Protein AF-A0A9P5X0Z3-F1 (afdb_monomer)

Structure (mmCIF, N/CA/C/O back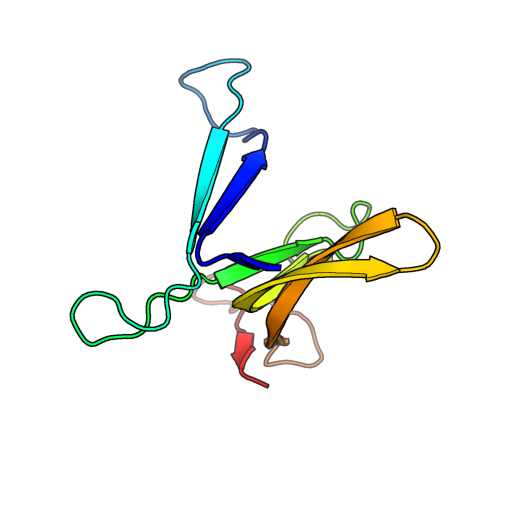bone):
data_AF-A0A9P5X0Z3-F1
#
_entry.id   AF-A0A9P5X0Z3-F1
#
loop_
_atom_site.group_PDB
_atom_site.id
_atom_site.type_symbol
_atom_site.label_atom_id
_atom_site.label_alt_id
_atom_site.label_comp_id
_atom_site.label_asym_id
_atom_site.label_entity_id
_atom_site.label_seq_id
_atom_site.pdbx_PDB_ins_code
_atom_site.Cartn_x
_atom_site.Cartn_y
_atom_site.Cartn_z
_atom_site.occupa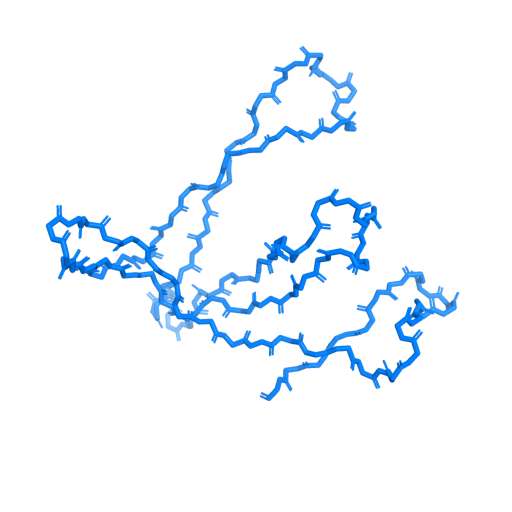ncy
_atom_site.B_iso_or_equiv
_atom_site.auth_seq_id
_atom_site.auth_comp_id
_atom_site.auth_asym_id
_atom_site.auth_atom_id
_atom_site.pdbx_PDB_model_num
ATOM 1 N N . HIS A 1 1 ? -5.831 -3.107 16.925 1.00 87.56 1 HIS A N 1
ATOM 2 C CA . HIS A 1 1 ? -6.815 -2.047 16.635 1.00 87.56 1 HIS A CA 1
ATOM 3 C C . HIS A 1 1 ? -7.000 -1.907 15.132 1.00 87.56 1 HIS A C 1
ATOM 5 O O . HIS A 1 1 ? -6.111 -2.311 14.401 1.00 87.56 1 HIS A O 1
ATOM 11 N N . VAL A 1 2 ? -8.141 -1.394 14.666 1.00 91.38 2 VAL A N 1
ATOM 12 C CA . VAL A 1 2 ? -8.406 -1.146 13.235 1.00 91.38 2 VAL A CA 1
ATOM 13 C C . VAL A 1 2 ? -8.251 0.344 12.940 1.00 91.38 2 VAL A C 1
ATOM 15 O O . VAL A 1 2 ? -8.675 1.174 13.743 1.00 91.38 2 VAL A O 1
ATOM 18 N N . HIS A 1 3 ? -7.656 0.670 11.795 1.00 91.12 3 HIS A N 1
ATOM 19 C CA . HIS A 1 3 ? -7.398 2.026 11.330 1.00 91.12 3 HIS A CA 1
ATOM 20 C C . HIS A 1 3 ? -7.941 2.195 9.903 1.00 91.12 3 HIS A C 1
ATOM 22 O O . HIS A 1 3 ? -7.767 1.322 9.056 1.00 91.12 3 HIS A O 1
ATOM 28 N N . HIS A 1 4 ? -8.601 3.324 9.638 1.00 90.25 4 HIS A N 1
ATOM 29 C CA . HIS A 1 4 ? -9.154 3.645 8.312 1.00 90.25 4 HIS A CA 1
ATOM 30 C C . HIS A 1 4 ? -8.214 4.482 7.451 1.00 90.25 4 HIS A C 1
ATOM 32 O O . HIS A 1 4 ? -8.464 4.676 6.263 1.00 90.25 4 HIS A O 1
ATOM 38 N N . THR A 1 5 ? -7.154 5.011 8.055 1.00 90.94 5 THR A N 1
ATOM 39 C CA . THR A 1 5 ? -6.139 5.798 7.372 1.00 90.94 5 THR A CA 1
ATOM 40 C C . THR A 1 5 ? -4.768 5.526 7.970 1.00 90.94 5 THR A C 1
ATOM 42 O O . THR A 1 5 ? -4.639 5.159 9.140 1.00 90.94 5 THR A O 1
ATOM 45 N N . THR A 1 6 ? -3.740 5.732 7.159 1.00 92.81 6 THR A N 1
ATOM 46 C CA . THR A 1 6 ? -2.345 5.823 7.594 1.00 92.81 6 THR A CA 1
ATOM 47 C C . THR A 1 6 ? -1.651 6.939 6.820 1.00 92.81 6 THR A C 1
ATOM 49 O O . THR A 1 6 ? -2.180 7.420 5.820 1.00 92.81 6 THR A O 1
ATOM 52 N N . THR A 1 7 ? -0.473 7.366 7.258 1.00 91.44 7 THR A N 1
ATOM 53 C CA . THR A 1 7 ? 0.312 8.390 6.561 1.00 91.44 7 THR A CA 1
ATOM 54 C C . THR A 1 7 ? 1.643 7.794 6.138 1.00 91.44 7 THR A C 1
ATOM 56 O O . THR A 1 7 ? 2.382 7.274 6.969 1.00 91.44 7 THR A O 1
ATOM 59 N N . ALA A 1 8 ? 1.945 7.886 4.846 1.00 87.50 8 ALA A N 1
ATOM 60 C CA . ALA A 1 8 ? 3.238 7.548 4.281 1.00 87.50 8 ALA A CA 1
ATOM 61 C C . ALA A 1 8 ? 4.075 8.811 4.101 1.00 87.50 8 ALA A C 1
ATOM 63 O O . ALA A 1 8 ? 3.594 9.845 3.634 1.00 87.50 8 ALA A O 1
ATOM 64 N N . THR A 1 9 ? 5.348 8.694 4.443 1.00 85.75 9 THR A N 1
ATOM 65 C CA . THR A 1 9 ? 6.312 9.783 4.422 1.00 85.75 9 THR A CA 1
ATOM 66 C C . THR A 1 9 ? 7.455 9.375 3.502 1.00 85.75 9 THR A C 1
ATOM 68 O O . THR A 1 9 ? 8.127 8.386 3.778 1.00 85.75 9 THR A O 1
ATOM 71 N N . PHE A 1 10 ? 7.663 10.090 2.396 1.00 78.00 10 PHE A N 1
ATOM 72 C CA . PHE A 1 10 ? 8.670 9.721 1.396 1.00 78.00 10 PHE A CA 1
ATOM 73 C C . PHE A 1 10 ? 9.341 10.939 0.760 1.00 78.00 10 PHE A C 1
ATOM 75 O O . PHE A 1 10 ? 8.840 12.062 0.811 1.00 78.00 10 PHE A O 1
ATOM 82 N N . PHE A 1 11 ? 10.5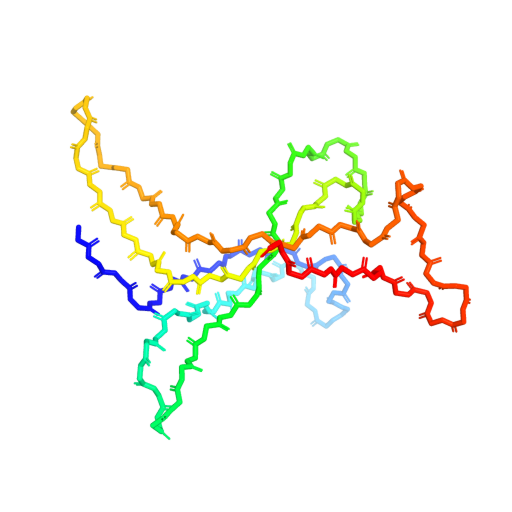12 10.702 0.172 1.00 73.38 11 PHE A N 1
ATOM 83 C CA . PHE A 1 11 ? 11.295 11.712 -0.528 1.00 73.38 11 PHE A CA 1
ATOM 84 C C . PHE A 1 11 ? 11.095 11.572 -2.037 1.00 73.38 11 PHE A C 1
ATOM 86 O O . PHE A 1 11 ? 11.352 10.506 -2.594 1.00 73.38 11 PHE A O 1
ATOM 93 N N . THR A 1 12 ? 10.656 12.634 -2.713 1.00 66.50 12 THR A N 1
ATOM 94 C CA . THR A 1 12 ? 10.534 12.639 -4.177 1.00 66.50 12 THR A CA 1
ATOM 95 C C . THR A 1 12 ? 11.745 13.307 -4.820 1.00 66.50 12 THR A C 1
ATOM 97 O O . THR A 1 12 ? 11.965 14.497 -4.591 1.00 66.50 12 THR A O 1
ATOM 100 N N . PRO A 1 13 ? 12.507 12.601 -5.674 1.00 60.31 13 PRO A N 1
ATOM 101 C CA . PRO A 1 13 ? 13.699 13.162 -6.314 1.00 60.31 13 PRO A CA 1
ATOM 102 C C . PRO A 1 13 ? 13.387 14.220 -7.386 1.00 60.31 13 PRO A C 1
ATOM 104 O O . PRO A 1 13 ? 14.275 14.968 -7.779 1.00 60.31 13 PRO A O 1
ATOM 107 N N . SER A 1 14 ? 12.144 14.291 -7.871 1.00 57.44 14 SER A N 1
ATOM 108 C CA . SER A 1 14 ? 11.732 15.128 -9.006 1.00 57.44 14 SER A CA 1
ATOM 109 C C . SER A 1 14 ? 11.165 16.499 -8.629 1.00 57.44 14 SER A C 1
ATOM 111 O O . SER A 1 14 ? 10.751 17.242 -9.519 1.00 57.44 14 SER A O 1
ATOM 113 N N . ASP A 1 15 ? 11.104 16.849 -7.342 1.00 55.53 15 ASP A N 1
ATOM 114 C CA . ASP A 1 15 ? 10.463 18.094 -6.913 1.00 55.53 15 ASP A CA 1
ATOM 115 C C . ASP A 1 15 ? 11.412 19.293 -7.104 1.00 55.53 15 ASP A C 1
ATOM 117 O O . ASP A 1 15 ? 12.107 19.753 -6.196 1.00 55.53 15 ASP A O 1
ATOM 121 N N . LEU A 1 16 ? 11.464 19.790 -8.344 1.00 52.91 16 LEU A N 1
ATOM 122 C CA . LEU A 1 16 ? 12.285 20.930 -8.776 1.00 52.91 16 LEU A CA 1
ATOM 123 C C . LEU A 1 16 ? 11.993 22.220 -7.988 1.00 52.91 16 LEU A C 1
ATOM 125 O O . LEU A 1 16 ? 12.797 23.151 -8.011 1.00 52.91 16 LEU A O 1
ATOM 129 N N . CYS A 1 17 ? 10.864 22.292 -7.278 1.00 57.06 17 CYS A N 1
ATOM 130 C CA . CYS A 1 17 ? 10.453 23.480 -6.536 1.00 57.06 17 CYS A CA 1
ATOM 131 C C . CYS A 1 17 ? 10.895 23.497 -5.066 1.00 57.06 17 CYS A C 1
ATOM 133 O O . CYS A 1 17 ? 10.707 24.520 -4.401 1.00 57.06 17 CYS A O 1
ATOM 135 N N . ARG A 1 18 ? 11.500 22.424 -4.536 1.00 48.59 18 ARG A N 1
ATOM 136 C CA . ARG A 1 18 ? 12.047 22.443 -3.174 1.00 48.59 18 ARG A CA 1
ATOM 137 C C . ARG A 1 18 ? 13.119 21.378 -2.990 1.00 48.59 18 ARG A C 1
ATOM 139 O O . ARG A 1 18 ? 12.833 20.226 -2.685 1.00 48.59 18 ARG A O 1
ATOM 146 N N . ALA A 1 19 ? 14.375 21.795 -3.113 1.00 49.66 19 ALA A N 1
ATOM 147 C CA . ALA A 1 19 ? 15.508 20.992 -2.678 1.00 49.66 19 ALA A CA 1
ATOM 148 C C . ALA A 1 19 ? 15.277 20.520 -1.227 1.00 49.66 19 ALA A C 1
ATOM 150 O O . ALA A 1 19 ? 15.306 21.326 -0.298 1.00 49.66 19 ALA A O 1
ATOM 151 N N . GLY A 1 20 ? 15.007 19.225 -1.038 1.00 57.41 20 GLY A N 1
ATOM 152 C CA . GLY A 1 20 ? 14.995 18.606 0.286 1.00 57.41 20 GLY A CA 1
ATOM 153 C C . GLY A 1 20 ? 13.643 18.419 0.991 1.00 57.41 20 GLY A C 1
ATOM 154 O O . GLY A 1 20 ? 13.672 18.114 2.181 1.00 57.41 20 GLY A O 1
ATOM 155 N N . SER A 1 21 ? 12.471 18.590 0.359 1.00 63.56 21 SER A N 1
ATOM 156 C CA . SER A 1 21 ? 11.206 18.387 1.094 1.00 63.56 21 SER A CA 1
ATOM 157 C C . SER A 1 21 ? 10.739 16.941 1.188 1.00 63.56 21 SER A C 1
ATOM 159 O O . SER A 1 21 ? 10.613 16.227 0.199 1.00 63.56 21 SER A O 1
ATOM 161 N N . LEU A 1 22 ? 10.411 16.560 2.418 1.00 77.00 22 LEU A N 1
ATOM 162 C CA . LEU A 1 22 ? 9.710 15.342 2.780 1.00 77.00 22 LEU A CA 1
ATOM 163 C C . LEU A 1 22 ? 8.220 15.487 2.442 1.00 77.00 22 LEU A C 1
ATOM 165 O O . LEU A 1 22 ? 7.571 16.417 2.925 1.00 77.00 22 LEU A O 1
ATOM 169 N N . LEU A 1 23 ? 7.672 14.583 1.633 1.00 81.88 23 LEU A N 1
ATOM 170 C CA . LEU A 1 23 ? 6.242 14.550 1.341 1.00 81.88 23 LEU A CA 1
ATOM 171 C C . LEU A 1 23 ? 5.531 13.613 2.307 1.00 81.88 23 LEU A C 1
ATOM 173 O O . LEU A 1 23 ? 6.013 12.521 2.603 1.00 81.88 23 LEU A O 1
ATOM 177 N N . HIS A 1 24 ? 4.365 14.046 2.779 1.00 84.56 24 HIS A N 1
ATOM 178 C CA . HIS A 1 24 ? 3.432 13.227 3.540 1.00 84.56 24 HIS A CA 1
ATOM 179 C C . HIS A 1 24 ? 2.194 12.987 2.684 1.00 84.56 24 HIS A C 1
ATOM 181 O O . HIS A 1 24 ? 1.567 13.937 2.216 1.00 84.56 24 HIS A O 1
A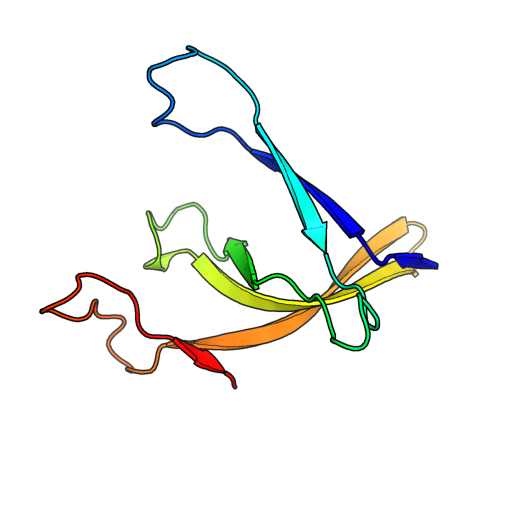TOM 187 N N . LYS A 1 25 ? 1.825 11.722 2.504 1.00 89.31 25 LYS A N 1
ATOM 188 C CA . LYS A 1 25 ? 0.602 11.316 1.819 1.00 89.31 25 LYS A CA 1
ATOM 189 C C . LYS A 1 25 ? -0.234 10.458 2.753 1.00 89.31 25 LYS A C 1
ATOM 191 O O . LYS A 1 25 ? 0.252 9.465 3.285 1.00 89.31 25 LYS A O 1
ATOM 196 N N . THR A 1 26 ? -1.487 10.842 2.955 1.00 91.31 26 THR A N 1
ATOM 197 C CA . THR A 1 26 ? -2.453 10.004 3.667 1.00 91.31 26 THR A CA 1
ATOM 198 C C . THR A 1 26 ? -2.993 8.942 2.715 1.00 91.31 26 THR A C 1
ATOM 200 O O . THR A 1 26 ? -3.296 9.245 1.564 1.00 91.31 26 THR A O 1
ATOM 203 N N . ILE A 1 27 ? -3.056 7.706 3.200 1.00 92.69 27 ILE A N 1
ATOM 204 C CA . ILE A 1 27 ? -3.569 6.529 2.503 1.00 92.69 27 ILE A CA 1
ATOM 205 C C . ILE A 1 27 ? -4.844 6.096 3.221 1.00 92.69 27 ILE A C 1
ATOM 207 O O . ILE A 1 27 ? -4.863 6.000 4.452 1.00 92.69 27 ILE A O 1
ATOM 211 N N . HIS A 1 28 ? -5.894 5.830 2.456 1.00 91.81 28 HIS A N 1
ATOM 212 C CA . HIS A 1 28 ? -7.234 5.527 2.937 1.00 91.81 28 HIS A CA 1
ATOM 213 C C . HIS A 1 28 ? -7.608 4.053 2.713 1.00 91.81 28 HIS A C 1
ATOM 215 O O . HIS A 1 28 ? -7.320 3.466 1.675 1.00 91.81 28 HIS A O 1
ATOM 221 N N . SER A 1 29 ? -8.279 3.466 3.704 1.00 91.81 29 SER A N 1
ATOM 222 C CA . SER A 1 29 ? -8.963 2.164 3.654 1.00 91.81 29 SER A CA 1
ATOM 223 C C . SER A 1 29 ? -10.343 2.286 4.311 1.00 91.81 29 SER A C 1
ATOM 225 O O . SER A 1 29 ? -10.741 1.538 5.207 1.00 91.81 29 SER A O 1
ATOM 227 N N . THR A 1 30 ? -11.071 3.335 3.926 1.00 88.75 30 THR A N 1
ATOM 228 C CA . THR A 1 30 ? -12.364 3.673 4.520 1.00 88.75 30 THR A CA 1
ATOM 229 C C . THR A 1 30 ? -13.460 2.854 3.829 1.00 88.75 30 THR A C 1
ATOM 231 O O . THR A 1 30 ? -13.738 3.094 2.655 1.00 88.75 30 THR A O 1
ATOM 234 N N . PRO A 1 31 ? -14.134 1.919 4.527 1.00 77.69 31 PRO A N 1
ATOM 235 C CA . PRO A 1 31 ? -15.134 1.042 3.910 1.00 77.69 31 PRO A CA 1
ATOM 236 C C . PRO A 1 31 ? -16.393 1.799 3.462 1.00 77.69 31 PRO A C 1
ATOM 238 O O . PRO A 1 31 ? -17.111 1.347 2.579 1.00 77.69 31 PRO A O 1
ATOM 241 N N . THR A 1 32 ? -16.669 2.962 4.058 1.00 79.25 32 THR A N 1
ATOM 242 C CA . THR A 1 32 ? -17.819 3.803 3.713 1.00 79.25 32 THR A CA 1
ATOM 243 C C . THR A 1 32 ? -17.422 5.274 3.661 1.00 79.25 32 THR A C 1
ATOM 245 O O . THR A 1 32 ? -17.358 5.956 4.683 1.00 79.25 32 THR A O 1
ATOM 248 N N . PHE A 1 33 ? -17.209 5.780 2.456 1.00 75.75 33 PHE A N 1
ATOM 249 C CA . PHE A 1 33 ? -17.020 7.183 2.133 1.00 75.75 33 PHE A CA 1
ATOM 250 C C . PHE A 1 33 ? -18.054 7.603 1.081 1.00 75.75 33 PHE A C 1
ATOM 252 O O . PHE A 1 33 ? -18.083 7.084 -0.027 1.00 75.75 33 PHE A O 1
ATOM 259 N N . HIS A 1 34 ? -18.976 8.499 1.443 1.00 78.56 34 HIS A N 1
ATOM 260 C CA . HIS A 1 34 ? -20.092 8.914 0.573 1.00 78.56 34 HIS A CA 1
ATOM 261 C C . HIS A 1 34 ? -20.880 7.756 -0.085 1.00 78.56 34 HIS A C 1
ATOM 263 O O . HIS A 1 34 ? -21.316 7.869 -1.226 1.00 78.56 34 HIS A O 1
ATOM 269 N N . LYS A 1 35 ? -21.138 6.672 0.666 1.00 77.94 35 LYS A N 1
ATOM 270 C CA . LYS A 1 35 ? -21.817 5.435 0.208 1.00 77.94 35 LYS A CA 1
ATOM 271 C C . LYS A 1 35 ? -21.008 4.560 -0.765 1.00 77.94 35 LYS A C 1
ATOM 273 O O . LYS A 1 35 ? -21.574 3.634 -1.335 1.00 77.94 35 LYS A O 1
ATOM 278 N N . GLN A 1 36 ? -19.715 4.818 -0.914 1.00 78.69 36 GLN A N 1
ATOM 279 C CA . GLN A 1 36 ? -18.784 4.001 -1.686 1.00 78.69 36 GLN A CA 1
ATOM 280 C C . GLN A 1 36 ? -17.577 3.636 -0.816 1.00 78.69 36 GLN A C 1
ATOM 282 O O . GLN A 1 36 ? -17.293 4.308 0.171 1.00 78.69 36 GLN A O 1
ATOM 287 N N . GLU A 1 37 ? -16.872 2.565 -1.140 1.00 82.50 37 GLU A N 1
ATOM 288 C CA . GLU A 1 37 ? -15.588 2.274 -0.507 1.00 82.50 37 GLU A CA 1
ATOM 289 C C . GLU A 1 37 ? -14.500 3.223 -1.030 1.00 82.50 37 GLU A C 1
ATOM 291 O O . GLU A 1 37 ? -14.403 3.481 -2.230 1.00 82.50 37 GLU A O 1
ATOM 296 N N . TRP A 1 38 ? -13.689 3.766 -0.120 1.00 86.69 38 TRP A N 1
ATOM 297 C CA . TRP A 1 38 ? -12.485 4.519 -0.462 1.00 86.69 38 TRP A CA 1
ATOM 298 C C . TRP A 1 38 ? -11.268 3.765 0.053 1.00 86.69 38 TRP A C 1
ATOM 300 O O . TRP A 1 38 ? -10.835 3.919 1.198 1.00 86.69 38 TRP A O 1
ATOM 310 N N . GLN A 1 39 ? -10.735 2.941 -0.836 1.00 90.31 39 GLN A N 1
ATOM 311 C CA . GLN A 1 39 ? -9.545 2.135 -0.635 1.00 90.31 39 GLN A CA 1
ATOM 312 C C . GLN A 1 39 ? -8.492 2.592 -1.641 1.00 90.31 39 GLN A C 1
ATOM 314 O O . GLN A 1 39 ? -8.748 2.624 -2.848 1.00 90.31 39 GLN A O 1
ATOM 319 N N . ASP A 1 40 ? -7.327 2.982 -1.145 1.00 92.62 40 ASP A N 1
ATOM 320 C CA . ASP A 1 40 ? -6.233 3.459 -1.978 1.00 92.62 40 ASP A CA 1
ATOM 321 C C . ASP A 1 40 ? -5.367 2.297 -2.482 1.00 92.62 40 ASP A C 1
ATOM 323 O O . ASP A 1 40 ? -5.213 1.259 -1.834 1.00 92.62 40 ASP A O 1
ATOM 327 N N . THR A 1 41 ? -4.766 2.496 -3.655 1.00 91.94 41 THR A N 1
ATOM 328 C CA . THR A 1 41 ? -3.746 1.598 -4.210 1.00 91.94 41 THR A CA 1
ATOM 329 C C . THR A 1 41 ? -2.358 2.087 -3.810 1.00 91.94 41 THR A C 1
ATOM 331 O O . THR A 1 41 ? -2.072 3.286 -3.863 1.00 91.94 41 THR A O 1
ATOM 334 N N . VAL A 1 42 ? -1.494 1.160 -3.408 1.00 92.00 42 VAL A N 1
ATOM 335 C CA . VAL A 1 42 ? -0.151 1.437 -2.896 1.00 92.00 42 VAL A CA 1
ATOM 336 C C . VAL A 1 42 ? 0.907 0.637 -3.646 1.00 92.00 42 VAL A C 1
ATOM 338 O O . VAL A 1 42 ? 0.644 -0.461 -4.135 1.00 92.00 42 VAL A O 1
ATOM 341 N N . PHE A 1 43 ? 2.120 1.190 -3.693 1.00 90.38 43 PHE A N 1
ATOM 342 C CA . PHE A 1 43 ? 3.314 0.439 -4.064 1.00 90.38 43 PHE A CA 1
ATOM 343 C C . PHE A 1 43 ? 3.927 -0.199 -2.823 1.00 90.38 43 PHE A C 1
ATOM 345 O O . PHE A 1 43 ? 4.032 0.444 -1.777 1.00 90.38 43 PHE A O 1
ATOM 352 N N . ILE A 1 44 ? 4.356 -1.447 -2.960 1.00 89.62 44 ILE A N 1
ATOM 353 C CA . ILE A 1 44 ? 5.035 -2.210 -1.918 1.00 89.62 44 ILE A CA 1
ATOM 354 C C . ILE A 1 44 ? 6.433 -2.535 -2.422 1.00 89.62 44 ILE A C 1
ATOM 356 O O . ILE A 1 44 ? 6.600 -3.141 -3.476 1.00 89.62 44 ILE A O 1
ATOM 360 N N . GLU A 1 45 ? 7.443 -2.114 -1.671 1.00 89.50 45 GLU A N 1
ATOM 361 C CA . GLU A 1 45 ? 8.835 -2.409 -1.986 1.00 89.50 45 GLU A CA 1
ATOM 362 C C . GLU A 1 45 ? 9.136 -3.882 -1.691 1.00 89.50 45 GLU A C 1
ATOM 364 O O . GLU A 1 45 ? 9.094 -4.311 -0.539 1.00 89.50 45 GLU A O 1
ATOM 369 N N . LEU A 1 46 ? 9.432 -4.660 -2.736 1.00 83.75 46 LEU A N 1
ATOM 370 C CA . LEU A 1 46 ? 9.847 -6.057 -2.597 1.00 83.75 46 LEU A CA 1
ATOM 371 C C . LEU A 1 46 ? 11.370 -6.158 -2.454 1.00 83.75 46 LEU A C 1
ATOM 373 O O . LEU A 1 46 ? 11.878 -6.923 -1.636 1.00 83.75 46 LEU A O 1
ATOM 377 N N . ASN A 1 47 ? 12.103 -5.390 -3.265 1.00 83.19 47 ASN A N 1
ATOM 378 C CA . ASN A 1 47 ? 13.560 -5.360 -3.250 1.00 83.19 47 ASN A CA 1
ATOM 379 C C . ASN A 1 47 ? 14.090 -3.992 -3.696 1.00 83.19 47 ASN A C 1
ATOM 381 O O . ASN A 1 47 ? 14.139 -3.705 -4.892 1.00 83.19 47 ASN A O 1
ATOM 385 N N . GLY A 1 48 ? 14.575 -3.196 -2.742 1.00 83.12 48 GLY A N 1
ATOM 386 C CA . GLY A 1 48 ? 15.135 -1.863 -2.993 1.00 83.12 48 GLY A CA 1
ATOM 387 C C . GLY A 1 48 ? 16.379 -1.819 -3.880 1.00 83.12 48 GLY A C 1
ATOM 388 O O . GLY A 1 48 ? 16.771 -0.747 -4.334 1.00 83.12 48 GLY A O 1
ATOM 389 N N . ASN A 1 49 ? 17.004 -2.966 -4.169 1.00 88.69 49 ASN A N 1
ATOM 390 C 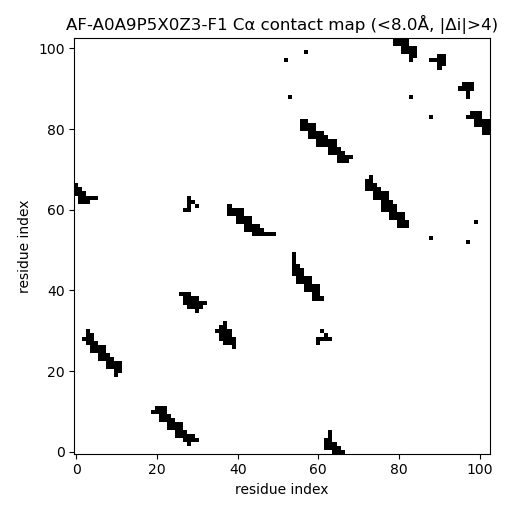CA . ASN A 1 49 ? 18.124 -3.033 -5.110 1.00 88.69 49 ASN A CA 1
ATOM 391 C C . ASN A 1 49 ? 17.672 -3.073 -6.576 1.00 88.69 49 ASN A C 1
ATOM 393 O O . ASN A 1 49 ? 18.492 -2.849 -7.467 1.00 88.69 49 ASN A O 1
ATOM 397 N N . ILE A 1 50 ? 16.401 -3.392 -6.843 1.00 85.94 50 ILE A N 1
ATOM 398 C CA . ILE A 1 50 ? 15.857 -3.427 -8.199 1.00 85.94 50 ILE A CA 1
ATOM 399 C C . ILE A 1 50 ? 15.211 -2.066 -8.475 1.00 85.94 50 ILE A C 1
ATOM 401 O O . ILE A 1 50 ? 14.221 -1.718 -7.832 1.00 85.94 50 ILE A O 1
ATOM 405 N N . PRO A 1 51 ? 15.746 -1.273 -9.415 1.00 82.50 51 PRO A N 1
ATOM 406 C CA . PRO A 1 51 ? 15.217 0.053 -9.673 1.00 82.50 51 PRO A CA 1
ATOM 407 C C . PRO A 1 51 ? 13.856 -0.005 -10.376 1.00 82.50 51 PRO A C 1
ATOM 409 O O . PRO A 1 51 ? 13.622 -0.816 -11.275 1.00 82.50 51 PRO A O 1
ATOM 412 N N . GLY A 1 52 ? 12.990 0.943 -10.021 1.00 83.81 52 GLY A N 1
ATOM 413 C CA . GLY A 1 52 ? 11.709 1.168 -10.687 1.00 83.81 52 GLY A CA 1
ATOM 414 C C . GLY A 1 52 ? 10.663 0.092 -10.394 1.00 83.81 52 GLY A C 1
ATOM 415 O O . GLY A 1 52 ? 10.733 -0.611 -9.390 1.00 83.81 52 GLY A O 1
ATOM 416 N N . MET A 1 53 ? 9.680 -0.029 -11.289 1.00 83.69 53 MET A N 1
ATOM 417 C CA . MET A 1 53 ? 8.510 -0.892 -11.094 1.00 83.69 53 MET A CA 1
ATOM 418 C C . MET A 1 53 ? 8.865 -2.371 -10.899 1.00 83.69 53 MET A C 1
ATOM 420 O O . MET A 1 53 ? 8.180 -3.063 -10.165 1.00 83.69 53 MET A O 1
ATOM 424 N N . LYS A 1 54 ? 9.969 -2.855 -11.480 1.00 82.50 54 LYS A N 1
ATOM 425 C CA . LYS A 1 54 ? 10.402 -4.258 -11.341 1.00 82.50 54 LYS A CA 1
ATOM 426 C C . LYS A 1 54 ? 10.756 -4.654 -9.899 1.00 82.50 54 LYS A C 1
ATOM 428 O O . LYS A 1 54 ? 10.801 -5.840 -9.595 1.00 82.50 54 LYS A O 1
ATOM 433 N N . GLY A 1 55 ? 11.060 -3.684 -9.034 1.00 85.62 55 GLY A N 1
ATOM 434 C CA . GLY A 1 55 ? 11.312 -3.900 -7.605 1.00 85.62 55 GLY A CA 1
ATOM 435 C C . GLY A 1 55 ? 10.091 -3.660 -6.715 1.00 85.62 55 GLY A C 1
ATOM 436 O O . GLY A 1 55 ? 10.194 -3.790 -5.492 1.00 85.62 55 GLY A O 1
ATOM 437 N N . LEU 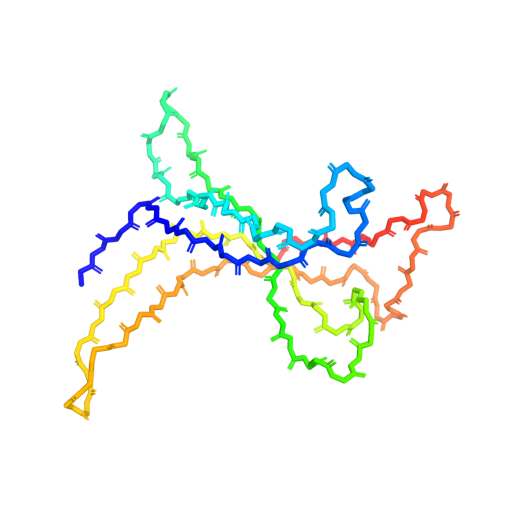A 1 56 ? 8.957 -3.287 -7.313 1.00 88.56 56 LEU A N 1
ATOM 438 C CA . LEU A 1 56 ? 7.740 -2.881 -6.628 1.00 88.56 56 LEU A CA 1
ATOM 439 C C . LEU A 1 56 ? 6.594 -3.832 -6.969 1.00 88.56 56 LEU A C 1
ATOM 441 O O . LEU A 1 56 ? 6.462 -4.305 -8.091 1.00 88.56 56 LEU A O 1
ATOM 445 N N . LEU A 1 57 ? 5.729 -4.058 -5.992 1.00 89.38 57 LEU A N 1
ATOM 446 C CA . LEU A 1 57 ? 4.423 -4.670 -6.184 1.00 89.38 57 LEU A CA 1
ATOM 447 C C . LEU A 1 57 ? 3.342 -3.607 -6.048 1.00 89.38 57 LEU A C 1
ATOM 449 O O . LEU A 1 57 ? 3.545 -2.572 -5.408 1.00 89.38 57 LEU A O 1
ATOM 453 N N . VAL A 1 58 ? 2.184 -3.876 -6.634 1.00 91.25 58 VAL A N 1
ATOM 454 C CA . VAL A 1 58 ? 1.010 -3.014 -6.525 1.00 91.25 58 VAL A CA 1
ATOM 455 C C . VAL A 1 58 ? -0.045 -3.759 -5.737 1.00 91.25 58 VAL A C 1
ATOM 457 O O . VAL A 1 58 ? -0.296 -4.937 -5.980 1.00 91.25 58 VAL A O 1
ATOM 460 N N . ALA A 1 59 ? -0.663 -3.079 -4.781 1.00 93.38 59 ALA A N 1
ATOM 461 C CA . ALA A 1 59 ? -1.725 -3.674 -3.993 1.00 93.38 59 ALA A CA 1
ATOM 462 C C . ALA A 1 59 ? -2.806 -2.655 -3.649 1.00 93.38 59 ALA A C 1
ATOM 464 O O . ALA A 1 59 ? -2.536 -1.469 -3.451 1.00 93.38 59 ALA A O 1
ATOM 465 N N . HIS A 1 60 ? -4.038 -3.132 -3.552 1.00 92.00 60 HIS A N 1
ATOM 466 C CA . HIS A 1 60 ? -5.186 -2.369 -3.091 1.00 92.00 60 HIS A CA 1
ATOM 467 C C . HIS A 1 60 ? -5.369 -2.560 -1.591 1.00 92.00 60 HIS A C 1
ATOM 469 O O . HIS A 1 60 ? -5.431 -3.694 -1.120 1.00 92.00 60 HIS A O 1
ATOM 475 N N . VAL A 1 61 ? -5.430 -1.480 -0.813 1.00 93.81 61 VAL A N 1
ATOM 476 C CA . VAL A 1 61 ? -5.513 -1.606 0.645 1.00 93.81 61 VAL A CA 1
ATOM 477 C C . VAL A 1 61 ? -6.955 -1.758 1.106 1.00 93.81 61 VAL A C 1
ATOM 479 O O . VAL A 1 61 ? -7.744 -0.820 1.036 1.00 93.81 61 VAL A O 1
ATOM 482 N N . LEU A 1 62 ? -7.258 -2.904 1.709 1.00 91.50 62 LEU A N 1
ATOM 483 C CA . LEU A 1 62 ? -8.578 -3.205 2.258 1.00 91.50 62 LEU A CA 1
ATOM 484 C C . LEU A 1 62 ? -8.730 -2.719 3.703 1.00 91.50 62 LEU A C 1
ATOM 486 O O . LEU A 1 62 ? -9.792 -2.237 4.093 1.00 91.50 62 LEU A O 1
ATOM 490 N N . LEU A 1 63 ? -7.679 -2.854 4.519 1.00 92.81 63 LEU A N 1
ATOM 491 C CA . LEU A 1 63 ? -7.734 -2.555 5.952 1.00 92.81 63 LEU A CA 1
ATOM 492 C C . LEU A 1 63 ? -6.347 -2.248 6.510 1.00 92.81 63 LEU A C 1
ATOM 494 O O . LEU A 1 63 ? -5.396 -2.961 6.209 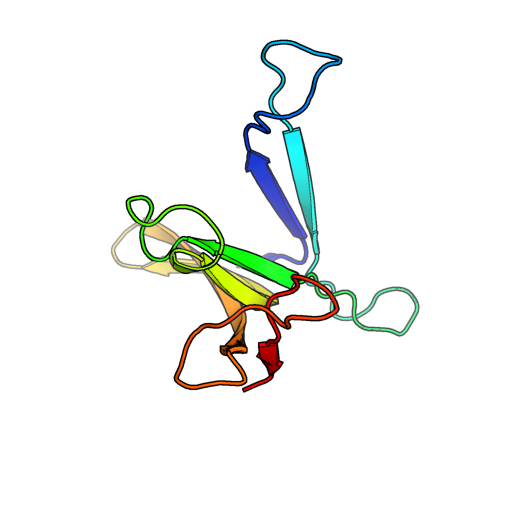1.00 92.81 63 LEU A O 1
ATOM 498 N N . PHE A 1 64 ? -6.239 -1.276 7.414 1.00 94.44 64 PHE A N 1
ATOM 499 C CA . PHE A 1 64 ? -5.077 -1.172 8.299 1.00 94.44 64 PHE A CA 1
ATOM 500 C C . PHE A 1 64 ? -5.447 -1.682 9.686 1.00 94.44 64 PHE A C 1
ATOM 502 O O . PHE A 1 64 ? -6.507 -1.356 10.224 1.00 94.44 64 PHE A O 1
ATOM 509 N N . PHE A 1 65 ? -4.575 -2.476 10.294 1.00 94.19 65 PHE A N 1
ATOM 510 C CA . PHE A 1 65 ? -4.797 -2.979 11.638 1.00 94.19 65 PHE A CA 1
ATOM 511 C C . PHE A 1 65 ? -3.485 -3.184 12.385 1.00 94.19 65 PHE A C 1
ATOM 513 O O . PHE A 1 65 ? -2.410 -3.270 11.808 1.00 94.19 65 PHE A O 1
ATOM 520 N N . SER A 1 66 ? -3.583 -3.250 13.701 1.00 94.31 66 SER A N 1
ATOM 521 C CA . SER A 1 66 ? -2.469 -3.501 14.602 1.00 94.31 66 SER A CA 1
ATOM 522 C C . SER A 1 66 ? -2.823 -4.603 15.588 1.00 94.31 66 SER A C 1
ATOM 524 O O . SER A 1 66 ? -3.986 -4.737 15.984 1.00 94.31 66 SER A O 1
ATOM 526 N N . PHE A 1 67 ? -1.847 -5.396 16.004 1.00 94.88 67 PHE A N 1
ATOM 527 C CA . PHE A 1 67 ? -2.041 -6.406 17.040 1.00 94.88 67 PHE A CA 1
ATOM 528 C C . PHE A 1 67 ? -0.754 -6.642 17.822 1.00 94.88 67 PHE A C 1
ATOM 530 O O . PHE A 1 67 ? 0.343 -6.371 17.339 1.00 94.88 67 PHE A O 1
ATOM 537 N N . HIS A 1 68 ? -0.909 -7.148 19.041 1.00 96.38 68 HIS A N 1
ATOM 538 C CA . HIS A 1 68 ? 0.208 -7.440 19.921 1.00 96.38 68 HIS A CA 1
ATOM 539 C C . HIS A 1 68 ? 0.655 -8.893 19.743 1.00 96.38 68 HIS A C 1
ATOM 541 O O . HIS A 1 68 ? -0.151 -9.815 19.893 1.00 96.38 68 HIS A O 1
ATOM 547 N N . TYR A 1 69 ? 1.931 -9.109 19.437 1.00 94.75 69 TYR A N 1
ATOM 548 C CA . TYR A 1 69 ? 2.520 -10.436 19.281 1.00 94.75 69 TYR A CA 1
ATOM 549 C C . TYR A 1 69 ? 3.987 -10.422 19.712 1.00 94.75 69 TYR A C 1
ATOM 551 O O . TYR A 1 69 ? 4.711 -9.475 19.427 1.00 94.75 69 TYR A O 1
ATOM 559 N N . CYS A 1 70 ? 4.435 -11.462 20.423 1.00 94.69 70 CYS A N 1
ATOM 560 C CA . CYS A 1 70 ? 5.817 -11.570 20.914 1.00 94.69 70 CYS A CA 1
ATOM 561 C C . CYS A 1 70 ? 6.337 -10.313 21.646 1.00 94.69 70 CYS A C 1
ATOM 563 O O . CYS A 1 70 ? 7.486 -9.917 21.465 1.00 94.69 70 CYS A O 1
ATOM 565 N N . ASN A 1 71 ? 5.504 -9.704 22.499 1.00 94.44 71 ASN A N 1
ATOM 566 C CA . ASN A 1 71 ? 5.840 -8.492 23.254 1.00 94.44 71 ASN A CA 1
ATOM 567 C C . ASN A 1 71 ? 6.114 -7.254 22.371 1.00 94.44 71 ASN A C 1
ATOM 569 O O . ASN A 1 71 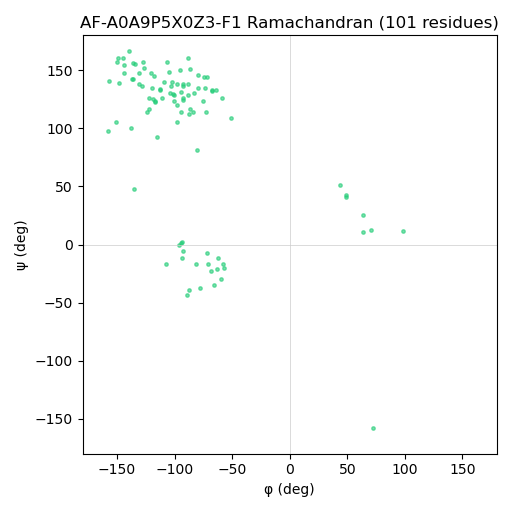? 6.851 -6.354 22.773 1.00 94.44 71 ASN A O 1
ATOM 573 N N . GLN A 1 72 ? 5.544 -7.216 21.163 1.00 95.50 72 GLN A N 1
ATOM 574 C CA . GLN A 1 72 ? 5.660 -6.111 20.213 1.00 95.50 72 GLN A CA 1
ATOM 575 C C . GLN A 1 72 ? 4.302 -5.790 19.583 1.00 95.50 72 GLN A C 1
ATOM 577 O O . GLN A 1 72 ? 3.514 -6.688 19.282 1.00 95.50 72 GLN A O 1
ATOM 582 N N . ASP A 1 73 ? 4.046 -4.503 19.360 1.00 94.00 73 ASP A N 1
ATOM 583 C CA . ASP A 1 73 ? 2.883 -4.047 18.602 1.00 94.00 73 ASP A CA 1
ATOM 584 C C . ASP A 1 73 ? 3.235 -4.015 17.115 1.00 94.00 73 ASP A C 1
ATOM 586 O O . ASP A 1 73 ? 4.057 -3.216 16.662 1.00 94.00 73 ASP A O 1
ATOM 590 N N . LEU A 1 74 ? 2.609 -4.903 16.349 1.00 94.50 74 LEU A N 1
ATOM 591 C CA . LEU A 1 74 ? 2.789 -4.997 14.908 1.00 94.50 74 LEU A CA 1
ATOM 592 C C . LEU A 1 74 ? 1.705 -4.185 14.212 1.00 94.50 74 LEU A C 1
ATOM 594 O O . LEU A 1 74 ? 0.523 -4.321 14.525 1.00 94.50 74 LEU A O 1
ATOM 598 N N . SER A 1 75 ? 2.116 -3.348 13.261 1.00 94.06 75 SER A N 1
ATOM 599 C CA . SER A 1 75 ? 1.214 -2.643 12.349 1.00 94.06 75 SER A CA 1
ATOM 600 C C . SER A 1 75 ? 1.203 -3.362 11.008 1.00 94.06 75 SER A C 1
ATOM 602 O O . SER A 1 75 ? 2.258 -3.646 10.444 1.00 94.06 75 SER A O 1
ATOM 604 N N . CYS A 1 76 ? 0.014 -3.668 10.504 1.00 93.56 76 CYS A N 1
ATOM 605 C CA . CYS A 1 76 ? -0.195 -4.476 9.314 1.00 93.56 76 CYS A CA 1
ATOM 606 C C . CYS A 1 76 ? -1.267 -3.856 8.413 1.00 93.56 76 CYS A C 1
ATOM 608 O O . CYS A 1 76 ? -2.145 -3.110 8.856 1.00 93.56 76 CYS A O 1
ATOM 610 N N . ALA A 1 77 ? -1.201 -4.203 7.134 1.00 94.19 77 ALA A N 1
ATOM 611 C CA . ALA A 1 77 ? -2.234 -3.901 6.161 1.00 94.19 77 ALA A CA 1
ATOM 612 C C . ALA A 1 77 ? -2.774 -5.217 5.596 1.00 94.19 77 ALA A C 1
ATOM 614 O O . ALA A 1 77 ? -1.999 -6.114 5.270 1.00 94.19 77 ALA A O 1
ATOM 615 N N . LEU A 1 78 ? -4.095 -5.327 5.492 1.00 94.00 78 LEU A N 1
ATOM 616 C CA . LEU A 1 78 ? -4.741 -6.314 4.640 1.00 94.00 78 LEU A CA 1
ATOM 617 C C . LEU A 1 78 ? -4.886 -5.689 3.259 1.00 94.00 78 LEU A C 1
ATOM 619 O O . LEU A 1 78 ? -5.409 -4.579 3.129 1.00 94.00 78 LEU A O 1
ATOM 623 N N . ILE A 1 79 ? -4.426 -6.407 2.248 1.00 93.94 79 ILE A N 1
ATOM 624 C CA . ILE A 1 79 ? -4.345 -5.916 0.881 1.00 93.94 79 ILE A CA 1
ATOM 625 C C . ILE A 1 79 ? -4.880 -6.963 -0.086 1.00 93.94 79 ILE A C 1
ATOM 627 O O . ILE A 1 79 ? -4.842 -8.155 0.220 1.00 93.94 79 ILE A O 1
ATOM 631 N N . ASN A 1 80 ? -5.345 -6.504 -1.243 1.00 93.19 80 ASN A N 1
ATOM 632 C CA . ASN A 1 80 ? -5.527 -7.343 -2.413 1.00 93.19 80 ASN A CA 1
ATOM 633 C C . ASN A 1 80 ? -4.398 -7.074 -3.405 1.00 93.19 80 ASN A C 1
ATOM 635 O O . ASN A 1 80 ? -4.095 -5.913 -3.689 1.00 93.19 80 ASN A O 1
ATOM 639 N N . TRP A 1 81 ? -3.750 -8.120 -3.897 1.00 92.38 81 TRP A N 1
ATOM 640 C CA . TRP A 1 81 ? -2.617 -7.954 -4.795 1.00 92.38 81 TRP A CA 1
ATOM 641 C C . TRP A 1 81 ? -3.088 -7.651 -6.208 1.00 92.38 81 TRP A C 1
ATOM 643 O O . TRP A 1 81 ? -4.117 -8.145 -6.667 1.00 92.38 81 TRP A O 1
ATOM 653 N N . PHE A 1 82 ? -2.301 -6.836 -6.899 1.00 89.38 82 PHE A N 1
ATOM 654 C CA . PHE A 1 82 ? -2.329 -6.823 -8.345 1.00 89.38 82 PHE A CA 1
ATOM 655 C C . PHE A 1 82 ? -1.127 -7.611 -8.865 1.00 89.38 82 PHE A C 1
ATOM 657 O O . PHE A 1 82 ? 0.014 -7.355 -8.470 1.00 89.38 82 PHE A O 1
ATOM 664 N N . VAL A 1 83 ? -1.388 -8.543 -9.772 1.00 84.44 83 VAL A N 1
ATOM 665 C CA . VAL A 1 83 ? -0.370 -9.281 -10.517 1.00 84.44 83 VAL A CA 1
ATOM 666 C C . VAL A 1 83 ? -0.115 -8.626 -11.855 1.00 84.44 83 VAL A C 1
ATOM 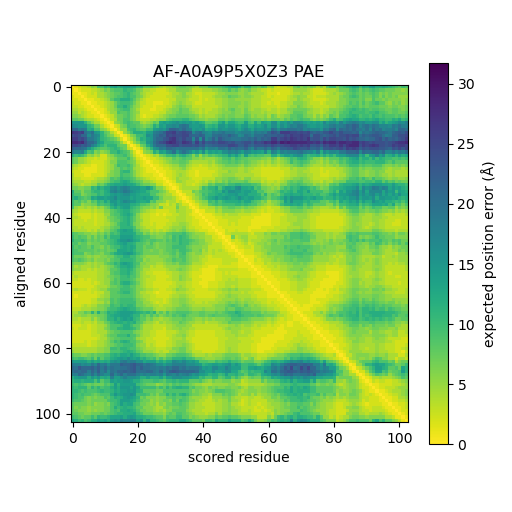668 O O . VAL A 1 83 ? -0.991 -8.000 -12.448 1.00 84.44 83 VAL A O 1
ATOM 671 N N . HIS A 1 84 ? 1.109 -8.770 -12.343 1.00 77.69 84 HIS A N 1
ATOM 672 C CA . HIS A 1 84 ? 1.415 -8.387 -13.708 1.00 77.69 84 HIS A CA 1
ATOM 673 C C . HIS A 1 84 ? 0.691 -9.316 -14.680 1.00 77.69 84 HIS A C 1
ATOM 675 O O . HIS A 1 84 ? 0.732 -10.532 -14.531 1.00 77.69 84 HIS A O 1
ATOM 681 N N . ASP A 1 85 ? 0.050 -8.720 -15.683 1.00 69.00 85 ASP A N 1
ATOM 682 C CA . ASP A 1 85 ? -0.789 -9.432 -16.659 1.00 69.00 85 ASP A CA 1
ATOM 683 C C . ASP A 1 85 ? 0.036 -10.279 -17.655 1.00 69.00 85 ASP A C 1
ATOM 685 O O . ASP A 1 85 ? -0.497 -11.041 -18.455 1.00 69.00 85 ASP A O 1
ATOM 689 N N . SER A 1 86 ? 1.368 -10.158 -17.618 1.00 62.97 86 SER A N 1
ATOM 690 C CA . SER A 1 86 ? 2.288 -10.922 -18.460 1.00 62.97 86 SER A CA 1
ATOM 691 C C . SER A 1 86 ? 3.415 -11.539 -17.636 1.00 62.97 86 SER A C 1
ATOM 693 O O . SER A 1 86 ? 4.024 -10.869 -16.797 1.00 62.97 86 SER A O 1
ATOM 695 N N . ASP A 1 87 ? 3.743 -12.798 -17.944 1.00 60.59 87 ASP A N 1
ATOM 696 C CA . ASP A 1 87 ? 4.896 -13.518 -17.378 1.00 60.59 87 ASP A CA 1
ATOM 697 C C . ASP A 1 87 ? 6.233 -12.780 -17.627 1.00 60.59 87 ASP A C 1
ATOM 699 O O . ASP A 1 87 ? 7.210 -12.994 -16.910 1.00 60.59 87 ASP A O 1
ATOM 703 N N . ASP A 1 88 ? 6.279 -11.879 -18.617 1.00 63.47 88 ASP A N 1
ATOM 704 C CA . ASP A 1 88 ? 7.492 -11.201 -19.086 1.00 63.47 88 ASP A CA 1
ATOM 705 C C . ASP A 1 88 ? 7.787 -9.829 -18.441 1.00 63.47 88 ASP A C 1
ATOM 707 O O . ASP A 1 88 ? 8.792 -9.207 -18.797 1.00 63.47 88 ASP A O 1
ATOM 711 N N . LEU A 1 89 ? 6.985 -9.343 -17.476 1.00 68.88 89 LEU A N 1
ATOM 712 C CA . LEU A 1 89 ? 7.210 -8.047 -16.795 1.00 68.88 89 LEU A CA 1
ATOM 713 C C . LEU A 1 89 ? 7.593 -6.923 -17.786 1.00 68.88 89 LEU A C 1
ATOM 715 O O . LEU A 1 89 ? 8.618 -6.242 -17.622 1.00 68.88 89 LEU A O 1
ATOM 719 N N . GLN A 1 90 ? 6.797 -6.761 -18.845 1.00 76.44 90 GLN A N 1
ATOM 720 C CA . GLN A 1 90 ? 7.013 -5.733 -19.862 1.00 76.44 90 GLN A CA 1
ATOM 721 C C . GLN A 1 90 ? 6.035 -4.571 -19.724 1.00 76.44 90 GLN A C 1
ATOM 723 O O . GLN A 1 90 ? 4.899 -4.718 -19.274 1.00 76.44 90 GLN A O 1
ATOM 728 N N . GLN A 1 91 ? 6.524 -3.393 -20.103 1.00 84.50 91 GLN A N 1
ATOM 729 C CA . GLN A 1 91 ? 5.694 -2.210 -20.261 1.00 84.50 91 GLN A CA 1
ATOM 730 C C . GLN A 1 91 ? 4.887 -2.343 -21.544 1.00 84.50 91 GLN A C 1
ATOM 732 O O . GLN A 1 91 ? 5.391 -2.846 -22.545 1.00 84.50 91 GLN A O 1
ATOM 737 N N . ASP A 1 92 ? 3.662 -1.840 -21.510 1.00 84.12 92 ASP A N 1
ATOM 738 C CA . ASP A 1 92 ? 2.860 -1.645 -22.707 1.00 84.12 92 ASP A CA 1
ATOM 739 C C . ASP A 1 92 ? 3.597 -0.699 -23.672 1.00 84.12 92 ASP A C 1
ATOM 741 O O . ASP A 1 92 ? 4.018 0.388 -23.266 1.00 84.12 92 ASP A O 1
ATOM 745 N N . GLU A 1 93 ? 3.798 -1.117 -24.925 1.00 85.75 93 GLU A N 1
ATOM 746 C CA . GLU A 1 93 ? 4.619 -0.374 -25.895 1.00 85.75 93 GLU A CA 1
ATOM 747 C C . GLU A 1 93 ? 4.007 0.983 -26.268 1.00 85.75 93 GLU A C 1
ATOM 749 O O . GLU A 1 93 ? 4.737 1.958 -26.457 1.00 85.75 93 GLU A O 1
ATOM 754 N N . ASP A 1 94 ? 2.677 1.063 -26.324 1.00 88.31 94 ASP A N 1
ATOM 755 C CA . ASP A 1 94 ? 1.962 2.271 -26.731 1.00 88.31 94 ASP A CA 1
ATOM 756 C C . ASP A 1 94 ? 1.904 3.305 -25.600 1.00 88.31 94 ASP A C 1
ATOM 758 O O . ASP A 1 94 ? 2.011 4.514 -25.833 1.00 88.31 94 ASP A O 1
ATOM 762 N N . THR A 1 95 ? 1.746 2.843 -24.357 1.00 86.88 95 THR A N 1
ATOM 763 C CA . THR A 1 95 ? 1.490 3.722 -23.211 1.00 86.88 95 THR A CA 1
ATOM 764 C C . THR A 1 95 ? 2.681 3.871 -22.266 1.00 86.88 95 THR A C 1
ATOM 766 O O . THR A 1 95 ? 2.696 4.773 -21.425 1.00 86.88 95 THR A O 1
ATOM 769 N N . GLY A 1 96 ? 3.673 2.983 -22.353 1.00 84.44 96 GLY A N 1
ATOM 770 C CA . GLY A 1 96 ? 4.801 2.902 -21.422 1.00 84.44 96 GLY A CA 1
ATOM 771 C C . GLY A 1 96 ? 4.390 2.542 -19.988 1.00 84.44 96 GLY A C 1
ATOM 772 O O . GLY A 1 96 ? 5.193 2.669 -19.058 1.00 84.44 96 GLY A O 1
ATOM 773 N N . MET A 1 97 ? 3.137 2.127 -19.784 1.00 85.88 97 MET A N 1
ATOM 774 C CA . MET A 1 97 ? 2.588 1.773 -18.478 1.00 85.88 97 MET A CA 1
ATOM 775 C C . MET A 1 97 ? 2.829 0.298 -18.163 1.00 85.88 97 MET A C 1
ATOM 777 O O . MET A 1 97 ? 3.079 -0.513 -19.047 1.00 85.88 97 MET A O 1
ATOM 781 N N . TRP A 1 98 ? 2.752 -0.045 -16.881 1.00 85.50 98 TRP A N 1
ATOM 782 C CA . TRP A 1 98 ? 2.862 -1.421 -16.409 1.00 85.50 98 TRP A CA 1
ATOM 783 C C . TRP A 1 98 ? 1.457 -1.981 -16.188 1.00 85.50 98 TRP A C 1
ATOM 785 O O . TRP A 1 98 ? 0.816 -1.575 -15.213 1.00 85.50 98 TRP A O 1
ATOM 795 N N . PRO A 1 99 ? 0.951 -2.861 -17.070 1.00 86.25 99 PRO A N 1
ATOM 796 C CA . PRO A 1 99 ? -0.363 -3.454 -16.883 1.00 86.25 99 PRO A CA 1
ATOM 797 C C . PRO A 1 99 ? -0.339 -4.385 -15.670 1.00 86.25 99 PRO A C 1
ATOM 799 O O . PRO A 1 99 ? 0.573 -5.204 -15.501 1.00 86.25 99 PRO A O 1
ATOM 802 N N . VAL A 1 100 ? -1.340 -4.223 -14.810 1.00 86.62 100 VAL A N 1
ATOM 803 C CA . VAL A 1 100 ? -1.556 -5.068 -13.640 1.00 86.62 100 VAL A CA 1
ATOM 804 C C . VAL A 1 100 ? -3.043 -5.392 -13.515 1.00 86.62 100 VAL A C 1
ATOM 806 O O . VAL A 1 100 ? -3.895 -4.537 -13.769 1.00 86.62 100 VAL A O 1
ATOM 809 N N . CYS A 1 101 ? -3.350 -6.617 -13.110 1.00 85.69 101 CYS A N 1
ATOM 810 C CA . CYS A 1 101 ? -4.701 -7.123 -12.913 1.00 85.69 101 CYS A CA 1
ATOM 811 C C . CYS A 1 101 ? -4.878 -7.559 -11.463 1.00 85.69 101 CYS A C 1
ATOM 813 O O . CYS A 1 101 ? -3.926 -7.987 -10.818 1.00 85.69 101 CYS A O 1
ATOM 815 N N . LEU A 1 102 ? -6.090 -7.402 -10.940 1.00 83.62 102 LEU A N 1
ATOM 816 C CA . LEU A 1 102 ? -6.432 -7.872 -9.602 1.00 83.62 102 LEU A CA 1
ATOM 817 C C . LEU A 1 102 ? -6.326 -9.406 -9.571 1.00 83.62 102 LEU A C 1
ATOM 819 O O . LEU A 1 102 ? -6.840 -10.044 -10.493 1.00 83.62 102 LEU A O 1
ATOM 823 N N . GLU A 1 103 ? -5.677 -9.969 -8.548 1.00 77.50 103 GLU A N 1
ATOM 824 C CA . GLU A 1 103 ? -5.728 -11.422 -8.289 1.00 77.50 103 GLU A CA 1
ATOM 825 C C . GLU A 1 103 ? -7.139 -11.913 -7.929 1.00 77.50 103 GLU A C 1
ATOM 827 O O . GLU A 1 103 ? -7.913 -11.147 -7.297 1.00 77.50 103 GLU A O 1
#

Sequence (103 aa):
HVHHTTTATFFTPSDLCRAGSLLHKTIHSTPTFHKQEWQDTVFIELNGNIPGMKGLLVAHVLLFFSFHYCNQDLSCALINWFVHDSDDLQQDEDTGMWPVCLE

Secondary structure (DSSP, 8-state):
-EESEEEEEEE-TT-TT-TTPEEEEEEEEEEEETTEEEE-EEEEES-TTS-GGGGEEEEEEEEEEEEEETTEEEEEEEEEEEEESSTT----TTT----EEE-

Mean predicted aligned error: 7.45 Å

Foldseek 3Di:
DWDQKDKDWDDDPPCPPDDPDIDIDIAGQACDDPNHTDWDKDWDQQDPVDDDPVRIWIWTFNIWDWDDDPNDIDTDTDTWTWDQPDPPQDADPVPSHGDTHTD

Radius of gyration: 16.4 Å; Cα contacts (8 Å, |Δi|>4): 181; chains: 1; bounding box: 40×37×50 Å

pLDDT: mean 83.71, std 11.49, range [48.59, 96.38]

Organism: NCBI:txid1400762

Nearest PDB structures (foldseek):
  7v4j-assembly1_A  TM=3.615E-01  e=8.911E+00  Camellia sinensis
  4is4-assembly1_I  TM=3.197E-01  e=7.148E+00  Medicago truncatula
  4is4-assembly1_F  TM=2.915E-01  e=7.981E+00  Medicago truncatula
  4is4-assembly1_A  TM=2.860E-01  e=7.981E+00  Medicago truncatula

Solvent-accessible surface area (backbone atoms only — not comparable to full-atom values): 6356 Å² total; per-residue (Å²): 87,81,39,47,59,50,75,50,76,47,76,63,94,79,50,88,89,46,93,85,58,75,45,77,45,81,45,40,22,31,76,71,48,98,90,37,69,39,57,39,76,44,78,42,82,76,38,91,88,42,75,67,68,88,16,44,44,42,31,38,33,63,35,35,37,38,49,80,54,96,96,39,82,46,80,50,71,46,66,48,53,39,42,64,78,49,98,76,80,61,57,41,86,91,76,68,41,74,63,63,38,78,114